Protein AF-A0A351GKA2-F1 (afdb_monomer)

Mean predicted aligned error: 6.01 Å

pLDDT: mean 91.66, std 12.77, range [40.34, 98.56]

Foldseek 3Di:
DDPDPPPPPPPADVLCVVQVAPHEPGKDADQPDQFAGIWHFHDDDPDTDIDGADGHPDAAQDDDPPDDPVSVVRLVVLCVVCVVQLVVDRNGRSVVCNVPGD

Secondary structure (DSSP, 8-state):
----------PPPHHHHHHT-SSTT--EE-TT-SSEEEEEEEEETTEEEEEEEEESS-------TT--HHHHHHHHHHHHHHHHHHHTGGG-HHHHHHHHH-

Sequence (102 aa):
MAAKKRRSVRKKDPRLKRAGVSGFNKPKRTPKHPKKSHVVVAKAGGKVKTIRFGQQGVSGSPKKAGESKAAAARRRSFKARHARNIAKGKLSAAYWADKVKW

Nearest PDB structures (foldseek):
  2iuh-assembly1_A  TM=5.936E-01  e=3.849E+00  Homo sapiens
  2iug-assembly1_A  TM=5.130E-01  e=9.225E+00  Homo sapiens
  6vzz-assembly1_A-2  TM=3.514E-01  e=6.162E+00  Balamuthia mandrillaris

Radius of gyration: 17.74 Å; Cα contacts (8 Å, |Δi|>4): 141; chains: 1; bounding box: 63×28×38 Å

Structure (mmCIF, N/CA/C/O backbone):
data_AF-A0A351GKA2-F1
#
_entry.id   AF-A0A351GKA2-F1
#
loop_
_atom_site.group_PDB
_atom_site.id
_atom_site.type_symbol
_atom_site.label_atom_id
_atom_site.label_alt_id
_atom_site.label_comp_id
_atom_site.label_asym_id
_atom_site.label_entity_id
_atom_site.label_seq_id
_atom_site.pdbx_PDB_ins_code
_atom_site.Cartn_x
_atom_site.Cartn_y
_atom_site.Cartn_z
_atom_site.occupancy
_atom_site.B_iso_or_equiv
_atom_site.auth_seq_id
_atom_site.auth_comp_id
_atom_site.auth_asym_id
_atom_site.auth_atom_id
_atom_site.pdbx_PDB_model_num
ATOM 1 N N . MET A 1 1 ? -50.722 8.461 10.188 1.00 40.34 1 MET A N 1
ATOM 2 C CA . MET A 1 1 ? -49.465 8.833 10.879 1.00 40.34 1 MET A CA 1
ATOM 3 C C . MET A 1 1 ? -48.290 8.114 10.223 1.00 40.34 1 MET A C 1
ATOM 5 O O . MET A 1 1 ? -48.225 6.897 10.299 1.00 40.34 1 MET A O 1
ATOM 9 N N . ALA A 1 2 ? -47.398 8.823 9.523 1.00 48.53 2 ALA A N 1
ATOM 10 C CA . ALA A 1 2 ? -46.259 8.206 8.835 1.00 48.53 2 ALA A CA 1
ATOM 11 C C . ALA A 1 2 ? -45.004 8.247 9.724 1.00 48.53 2 ALA A C 1
ATOM 13 O O . ALA A 1 2 ? -44.426 9.310 9.961 1.00 48.53 2 ALA A O 1
ATOM 14 N N . ALA A 1 3 ? -44.582 7.087 10.234 1.00 55.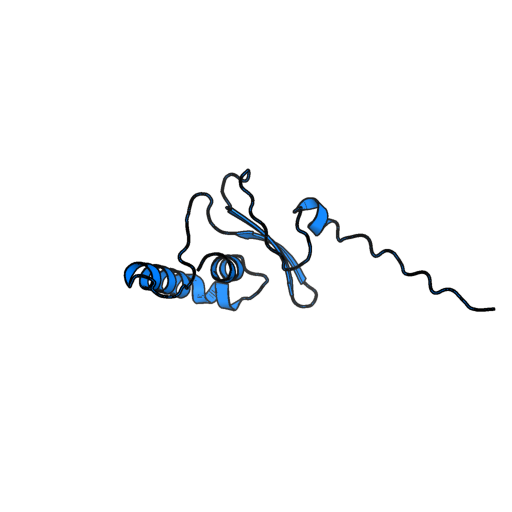09 3 ALA A N 1
ATOM 15 C CA . ALA A 1 3 ? -43.392 6.952 11.067 1.00 55.09 3 ALA A CA 1
ATOM 16 C C . ALA A 1 3 ? -42.118 7.240 10.249 1.00 55.09 3 ALA A C 1
ATOM 18 O O . ALA A 1 3 ? -41.629 6.417 9.471 1.00 55.09 3 ALA A O 1
ATOM 19 N N . LYS A 1 4 ? -41.562 8.440 10.431 1.00 54.22 4 LYS A N 1
ATOM 20 C CA . LYS A 1 4 ? -40.316 8.899 9.809 1.00 54.22 4 LYS A CA 1
ATOM 21 C C . LYS A 1 4 ? -39.144 8.092 10.386 1.00 54.22 4 LYS A C 1
ATOM 23 O O . LYS A 1 4 ? -38.643 8.384 11.470 1.00 54.22 4 LYS A O 1
ATOM 28 N N . LYS A 1 5 ? -38.718 7.047 9.665 1.00 56.22 5 LYS A N 1
ATOM 29 C CA . LYS A 1 5 ? -37.546 6.206 9.975 1.00 56.22 5 LYS A CA 1
ATOM 30 C C . LYS A 1 5 ? -36.327 7.114 10.205 1.00 56.22 5 LYS A C 1
ATOM 32 O O . LYS A 1 5 ? -35.754 7.651 9.256 1.00 56.22 5 LYS A O 1
ATOM 37 N N . ARG A 1 6 ? -35.938 7.324 11.467 1.00 57.72 6 ARG A N 1
ATOM 38 C CA . ARG A 1 6 ? -34.731 8.077 11.835 1.00 57.72 6 ARG A CA 1
ATOM 39 C C . ARG A 1 6 ? -33.527 7.355 11.222 1.00 57.72 6 ARG A C 1
ATOM 41 O O . ARG A 1 6 ? -33.110 6.316 11.726 1.00 57.72 6 ARG A O 1
ATOM 48 N N . ARG A 1 7 ? -32.969 7.875 10.119 1.00 55.66 7 ARG A N 1
ATOM 49 C CA . ARG A 1 7 ? -31.646 7.453 9.631 1.00 55.66 7 ARG A CA 1
ATOM 50 C C . ARG A 1 7 ? -30.664 7.738 10.761 1.00 55.66 7 ARG A C 1
ATOM 52 O O . ARG A 1 7 ? -30.317 8.894 10.987 1.00 55.66 7 ARG A O 1
ATOM 59 N N . SER A 1 8 ? -30.242 6.706 11.489 1.00 57.16 8 SER A N 1
ATOM 60 C CA . SER A 1 8 ? -29.145 6.858 12.434 1.00 57.16 8 SER A CA 1
ATOM 61 C C . SER A 1 8 ? -27.947 7.368 11.635 1.00 57.16 8 SER A C 1
ATOM 63 O O . SER A 1 8 ? -27.498 6.744 10.670 1.00 57.16 8 SER A O 1
ATOM 65 N N . VAL A 1 9 ? -27.471 8.568 11.966 1.00 59.56 9 VAL A N 1
ATOM 66 C CA . VAL A 1 9 ? -26.221 9.084 11.414 1.00 59.56 9 VAL A CA 1
ATOM 67 C C . VAL A 1 9 ? -25.150 8.149 11.947 1.00 59.56 9 VAL A C 1
ATOM 69 O O . VAL A 1 9 ? -24.704 8.281 13.085 1.00 59.56 9 VAL A O 1
ATOM 72 N N . ARG A 1 10 ? -24.806 7.118 11.169 1.00 64.25 10 ARG A N 1
ATOM 73 C CA . ARG A 1 10 ? -23.819 6.121 11.570 1.00 64.25 10 ARG A CA 1
ATOM 74 C C . ARG A 1 10 ? -22.505 6.872 11.747 1.00 64.25 10 ARG A C 1
ATOM 76 O O . ARG A 1 10 ? -21.865 7.228 10.755 1.00 64.25 10 ARG A O 1
ATOM 83 N N . LYS A 1 11 ? -22.149 7.185 13.001 1.00 70.31 11 LYS A N 1
ATOM 84 C CA . LYS A 1 11 ? -20.914 7.901 13.340 1.00 70.31 11 LYS A CA 1
ATOM 85 C C . LYS A 1 11 ? -19.772 7.222 12.586 1.00 70.31 11 LYS A C 1
ATOM 87 O O . LYS A 1 11 ? -19.656 5.994 12.600 1.00 70.31 11 LYS A O 1
ATOM 92 N N . LYS A 1 12 ? -18.976 8.016 11.858 1.00 79.44 12 LYS A N 1
ATOM 93 C CA . LYS A 1 12 ? -17.812 7.495 11.130 1.00 79.44 12 LYS A CA 1
ATOM 94 C C . LYS A 1 12 ? -16.944 6.727 12.123 1.00 79.44 12 LYS A C 1
ATOM 96 O O . LYS A 1 12 ? -16.682 7.229 13.213 1.00 79.44 12 LYS A O 1
ATOM 101 N N . ASP A 1 13 ? -16.521 5.525 11.734 1.00 88.31 13 ASP A N 1
ATOM 102 C CA . ASP A 1 13 ? -15.698 4.663 12.583 1.00 88.31 13 ASP A CA 1
ATOM 103 C C . ASP A 1 13 ? -14.493 5.465 13.118 1.00 88.31 13 ASP A C 1
ATOM 105 O O . ASP A 1 13 ? -13.803 6.129 12.329 1.00 88.31 13 ASP A O 1
ATOM 109 N N . PRO A 1 14 ? -14.232 5.446 14.438 1.00 93.25 14 PRO A N 1
ATOM 110 C CA . PRO A 1 14 ? -13.191 6.269 15.050 1.00 93.25 14 PRO A CA 1
ATOM 111 C C . PRO A 1 14 ? -11.799 6.002 14.457 1.00 93.25 14 PRO A C 1
ATOM 113 O O . PRO A 1 14 ? -10.961 6.906 14.411 1.00 93.25 14 PRO A O 1
ATOM 116 N N . ARG A 1 15 ? -11.551 4.794 13.929 1.00 94.25 15 ARG A N 1
ATOM 117 C CA . ARG A 1 15 ? -10.296 4.431 13.255 1.00 94.25 15 ARG A CA 1
ATOM 118 C C . ARG A 1 15 ? -10.105 5.223 11.962 1.00 94.25 15 ARG A C 1
ATOM 120 O O . ARG A 1 15 ? -8.975 5.596 11.655 1.00 94.25 15 ARG A O 1
ATOM 127 N N . LEU A 1 16 ? -11.187 5.527 11.235 1.00 95.19 16 LEU A N 1
ATOM 128 C CA . LEU A 1 16 ? -11.145 6.353 10.021 1.00 95.19 16 LEU A CA 1
ATOM 129 C C . LEU A 1 16 ? -10.747 7.791 10.350 1.00 95.19 16 LEU A C 1
ATOM 131 O O . LEU A 1 16 ? -9.859 8.335 9.694 1.00 95.19 16 LEU A O 1
ATOM 135 N N . LYS A 1 17 ? -11.345 8.372 11.403 1.00 93.31 17 LYS A N 1
ATOM 136 C CA . LYS A 1 17 ? -11.013 9.726 11.875 1.00 93.31 17 LYS A CA 1
ATOM 137 C C . LYS A 1 17 ? -9.553 9.804 12.330 1.00 93.31 17 LYS A C 1
ATOM 139 O O . LYS A 1 17 ? -8.830 10.681 11.875 1.00 93.31 17 LYS A O 1
ATOM 144 N N . ARG A 1 18 ? -9.090 8.842 13.140 1.00 94.06 18 ARG A N 1
ATOM 145 C CA . ARG A 1 18 ? -7.706 8.796 13.651 1.00 94.06 18 ARG A CA 1
ATOM 146 C C . ARG A 1 18 ? -6.661 8.620 12.546 1.00 94.06 18 ARG A C 1
ATOM 148 O O . ARG A 1 18 ? -5.616 9.257 12.577 1.00 94.06 18 ARG A O 1
ATOM 155 N N . ALA A 1 19 ? -6.929 7.761 11.561 1.00 94.88 19 ALA A N 1
ATOM 156 C CA . ALA A 1 19 ? -6.047 7.600 10.404 1.00 94.88 19 ALA A CA 1
ATOM 157 C C . ALA A 1 19 ? -6.179 8.756 9.390 1.00 94.88 19 ALA A C 1
ATOM 159 O O . ALA A 1 19 ? -5.331 8.910 8.508 1.00 94.88 19 ALA A O 1
ATOM 160 N N . GLY A 1 20 ? -7.242 9.558 9.498 1.00 94.62 20 GLY A N 1
ATOM 161 C CA . GLY A 1 20 ? -7.574 10.655 8.597 1.00 94.62 20 GLY A CA 1
ATOM 162 C C . GLY A 1 20 ? -7.882 10.197 7.171 1.00 94.62 20 GLY A C 1
ATOM 163 O O . GLY A 1 20 ? -7.544 10.918 6.235 1.00 94.62 20 GLY A O 1
ATOM 164 N N . VAL A 1 21 ? -8.429 8.991 6.992 1.00 96.81 21 VAL A N 1
ATOM 165 C CA . VAL A 1 21 ? -8.820 8.442 5.680 1.00 96.81 21 VAL A CA 1
ATOM 166 C C . VAL A 1 21 ? -10.299 8.709 5.397 1.00 96.81 21 VAL A C 1
ATOM 168 O O . VAL A 1 21 ? -11.113 8.777 6.316 1.00 96.81 21 VAL A O 1
ATOM 171 N N . SER A 1 22 ? -10.668 8.817 4.119 1.00 94.50 22 SER A N 1
ATOM 172 C CA . SER A 1 22 ? -12.049 9.112 3.705 1.00 94.50 22 SER A CA 1
ATOM 173 C C . SER A 1 22 ? -13.012 7.932 3.883 1.00 94.50 22 SER A C 1
ATOM 175 O O . SER A 1 22 ? -14.226 8.125 3.938 1.00 94.50 22 SER A O 1
ATOM 177 N N . GLY A 1 23 ? -12.495 6.706 3.993 1.00 95.81 23 GLY A N 1
ATOM 178 C CA . GLY A 1 23 ? -13.295 5.505 4.202 1.00 95.81 23 GLY A CA 1
ATOM 179 C C . GLY A 1 23 ? -12.451 4.238 4.307 1.00 95.81 23 GLY A C 1
ATOM 180 O O . GLY A 1 23 ? -11.225 4.269 4.177 1.00 95.81 23 GLY A O 1
ATOM 181 N N . PHE A 1 24 ? -13.118 3.108 4.540 1.00 97.12 24 PHE A N 1
ATOM 182 C CA . PHE A 1 24 ? -12.454 1.807 4.519 1.00 97.12 24 PHE A CA 1
ATOM 183 C C . PHE A 1 24 ? -11.887 1.514 3.134 1.00 97.12 24 PHE A C 1
ATOM 185 O O . PHE A 1 24 ? -12.527 1.817 2.130 1.00 97.12 24 PHE A O 1
ATOM 192 N N . ASN A 1 25 ? -10.715 0.880 3.083 1.00 97.62 25 ASN A N 1
ATOM 193 C CA . ASN A 1 25 ? -10.052 0.483 1.839 1.00 97.62 25 ASN A CA 1
ATOM 194 C C . ASN A 1 25 ? -9.733 1.663 0.892 1.00 97.62 25 ASN A C 1
ATOM 196 O O . ASN A 1 25 ? -9.483 1.439 -0.291 1.00 97.62 25 ASN A O 1
ATOM 200 N N . LYS A 1 26 ? -9.716 2.902 1.411 1.00 97.44 26 LYS A N 1
ATOM 201 C CA . LYS A 1 26 ? -9.332 4.126 0.693 1.00 97.44 26 LYS A CA 1
ATOM 202 C C . LYS A 1 26 ? -7.987 4.634 1.235 1.00 97.44 26 LYS A C 1
ATOM 204 O O . LYS A 1 26 ? -7.979 5.358 2.234 1.00 97.44 26 LYS A O 1
ATOM 209 N N . PRO A 1 27 ? -6.848 4.189 0.671 1.00 97.62 27 PRO A N 1
ATOM 210 C CA . PRO A 1 27 ? -5.534 4.611 1.139 1.00 97.62 27 PRO A CA 1
ATOM 211 C C . PRO A 1 27 ? -5.299 6.100 0.874 1.00 97.62 27 PRO A C 1
ATOM 213 O O . PRO A 1 27 ? -5.840 6.662 -0.074 1.00 97.62 27 PRO A O 1
ATOM 216 N N . LYS A 1 28 ? -4.437 6.723 1.679 1.00 97.31 28 LYS A N 1
ATOM 217 C CA . LYS A 1 28 ? -3.924 8.075 1.426 1.00 97.31 28 LYS A CA 1
ATOM 218 C C . LYS A 1 28 ? -2.423 8.166 1.675 1.00 97.31 28 LYS A C 1
ATOM 220 O O . LYS A 1 28 ? -1.866 7.340 2.404 1.00 97.31 28 LYS A O 1
ATOM 225 N N . ARG A 1 29 ? -1.787 9.204 1.127 1.00 97.06 29 ARG A N 1
ATOM 226 C CA . ARG A 1 29 ? -0.384 9.544 1.411 1.00 97.06 29 ARG A CA 1
ATOM 227 C C . ARG A 1 29 ? -0.223 10.113 2.822 1.00 97.06 29 ARG A C 1
ATOM 229 O O . ARG A 1 29 ? -1.116 10.772 3.353 1.00 97.06 29 ARG A O 1
ATOM 236 N N . THR A 1 30 ? 0.939 9.872 3.418 1.00 96.62 30 THR A N 1
ATOM 237 C CA . THR A 1 30 ? 1.333 10.386 4.737 1.00 96.62 30 THR A CA 1
ATOM 238 C C . THR A 1 30 ? 2.718 11.035 4.661 1.00 96.62 30 THR A C 1
ATOM 240 O O . THR A 1 30 ? 3.692 10.423 5.097 1.00 96.62 30 THR A O 1
ATOM 243 N N . PRO A 1 31 ? 2.838 12.255 4.102 1.00 94.12 31 PRO A N 1
ATOM 244 C CA . PRO A 1 31 ? 4.137 12.902 3.888 1.00 94.12 31 PRO A CA 1
ATOM 245 C C . PRO A 1 31 ? 4.895 13.158 5.198 1.00 94.12 31 PRO A C 1
ATOM 247 O O . PRO A 1 31 ? 6.095 12.944 5.254 1.00 94.12 31 PRO A O 1
ATOM 250 N N . LYS A 1 32 ? 4.184 13.502 6.281 1.00 95.06 32 LYS A N 1
ATOM 251 C CA . LYS A 1 32 ? 4.775 13.766 7.606 1.00 95.06 32 LYS A CA 1
ATOM 252 C C . LYS A 1 32 ? 5.113 12.506 8.422 1.00 95.06 32 LYS A C 1
ATOM 254 O O . LYS A 1 32 ? 5.551 12.618 9.559 1.00 95.06 32 LYS A O 1
ATOM 259 N N . HIS A 1 33 ? 4.850 11.298 7.913 1.00 95.81 33 HIS A N 1
ATOM 260 C CA . HIS A 1 33 ? 5.158 10.077 8.664 1.00 95.81 33 HIS A CA 1
ATOM 261 C C . HIS A 1 33 ? 6.611 9.646 8.400 1.00 95.81 33 HIS A C 1
ATOM 263 O O . HIS A 1 33 ? 6.981 9.501 7.234 1.00 95.81 33 HIS A O 1
ATOM 269 N N . PRO A 1 34 ? 7.413 9.343 9.436 1.00 95.75 34 PRO A N 1
ATOM 270 C CA . PRO A 1 34 ? 8.864 9.199 9.290 1.00 95.75 34 PRO A CA 1
ATOM 271 C C . PRO A 1 34 ? 9.271 8.025 8.390 1.00 95.75 34 PRO A C 1
ATOM 273 O O . PRO A 1 34 ? 10.171 8.141 7.571 1.00 95.75 34 PRO A O 1
ATOM 276 N N . LYS A 1 35 ? 8.583 6.878 8.502 1.00 97.19 35 LYS A N 1
ATOM 277 C CA . LYS A 1 35 ? 9.022 5.620 7.856 1.00 97.19 35 LYS A CA 1
ATOM 278 C C . LYS A 1 35 ? 8.105 5.094 6.755 1.00 97.19 35 LYS A C 1
ATOM 280 O O . LYS A 1 35 ? 8.472 4.161 6.044 1.00 97.19 35 LYS A O 1
ATOM 285 N N . LYS A 1 36 ? 6.881 5.616 6.645 1.00 97.94 36 LYS A N 1
ATOM 286 C CA . LYS A 1 36 ? 5.819 5.015 5.820 1.00 97.94 36 LYS A CA 1
ATOM 287 C C . LYS A 1 36 ? 5.159 6.068 4.953 1.00 97.94 36 LYS A C 1
ATOM 289 O O . LYS A 1 36 ? 4.785 7.115 5.467 1.00 97.94 36 LYS A O 1
ATOM 294 N N . SER A 1 37 ? 4.994 5.775 3.667 1.00 97.62 37 SER A N 1
ATOM 295 C CA . SER A 1 37 ? 4.468 6.752 2.708 1.00 97.62 37 SER A CA 1
ATOM 296 C C . SER A 1 37 ? 2.941 6.792 2.644 1.00 97.62 37 SER A C 1
ATOM 298 O O . SER A 1 37 ? 2.399 7.785 2.160 1.00 97.62 37 SER A O 1
ATOM 300 N N . HIS A 1 38 ? 2.246 5.747 3.109 1.00 98.12 38 HIS A N 1
ATOM 301 C CA . HIS A 1 38 ? 0.788 5.648 3.026 1.00 98.12 38 HIS A CA 1
ATOM 302 C C . HIS A 1 38 ? 0.150 5.033 4.276 1.00 98.12 38 HIS A C 1
ATOM 304 O O . HIS A 1 38 ? 0.781 4.289 5.032 1.00 98.12 38 HIS A O 1
ATOM 310 N N . VAL A 1 39 ? -1.147 5.298 4.447 1.00 98.38 39 VAL A N 1
ATOM 311 C CA . VAL A 1 39 ? -2.011 4.657 5.443 1.00 98.38 39 VAL A CA 1
ATOM 312 C C . VAL A 1 39 ? -3.352 4.270 4.826 1.00 98.38 39 VAL A C 1
ATOM 314 O O . VAL A 1 39 ? -3.875 4.973 3.964 1.00 98.38 39 VAL A O 1
ATOM 317 N N . VAL A 1 40 ? -3.924 3.162 5.288 1.00 98.56 40 VAL A N 1
ATOM 318 C CA . VAL A 1 40 ? -5.282 2.721 4.963 1.00 98.56 40 VAL A CA 1
ATOM 319 C C . VAL A 1 40 ? -5.927 2.098 6.190 1.00 98.56 40 VAL A C 1
ATOM 321 O O . VAL A 1 40 ? -5.272 1.404 6.964 1.00 98.56 40 VAL A O 1
ATOM 324 N N . VAL A 1 41 ? -7.225 2.314 6.365 1.00 98.25 41 VAL A N 1
ATOM 325 C CA . VAL A 1 41 ? -8.023 1.487 7.273 1.00 98.25 41 VAL A CA 1
ATOM 326 C C . VAL A 1 41 ? -8.652 0.397 6.422 1.00 98.25 41 VAL A C 1
ATOM 328 O O . VAL A 1 41 ? -9.621 0.628 5.700 1.00 98.25 41 VAL A O 1
ATOM 331 N N . ALA A 1 42 ? -8.038 -0.777 6.429 1.00 97.94 42 ALA A N 1
ATOM 332 C CA . ALA A 1 42 ? -8.476 -1.911 5.644 1.00 97.94 42 ALA A CA 1
ATOM 333 C C . ALA A 1 42 ? -9.640 -2.632 6.323 1.00 97.94 42 ALA A C 1
ATOM 335 O O . ALA A 1 42 ? -9.624 -2.845 7.536 1.00 97.94 42 ALA A O 1
ATOM 336 N N . LYS A 1 43 ? -10.625 -3.044 5.524 1.00 97.06 43 LYS A N 1
ATOM 337 C CA . LYS A 1 43 ? -11.747 -3.882 5.953 1.00 97.06 43 LYS A CA 1
ATOM 338 C C . LYS A 1 43 ? -11.916 -5.050 4.988 1.00 97.06 43 LYS A C 1
ATOM 340 O O . LYS A 1 43 ? -12.036 -4.835 3.779 1.00 97.06 43 LYS A O 1
ATOM 345 N N . ALA A 1 44 ? -11.941 -6.263 5.527 1.00 96.19 44 ALA A N 1
ATOM 346 C CA . ALA A 1 44 ? -12.238 -7.486 4.789 1.00 96.19 44 ALA A CA 1
ATOM 347 C C . ALA A 1 44 ? -12.975 -8.464 5.709 1.00 96.19 44 ALA A C 1
ATOM 349 O O . ALA A 1 44 ? -12.529 -8.709 6.834 1.00 96.19 44 ALA A O 1
ATOM 350 N N . GLY A 1 45 ? -14.121 -8.973 5.247 1.00 92.88 45 GLY A N 1
ATOM 351 C CA . GLY A 1 45 ? -15.067 -9.688 6.106 1.00 92.88 45 GLY A CA 1
ATOM 352 C C . GLY A 1 45 ? -15.455 -8.846 7.330 1.00 92.88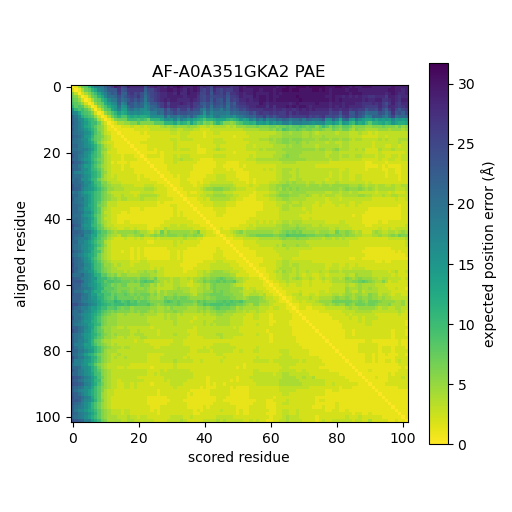 45 GLY A C 1
ATOM 353 O O . GLY A 1 45 ? -15.693 -7.638 7.216 1.00 92.88 45 GLY A O 1
ATOM 354 N N . GLY A 1 46 ? -15.444 -9.470 8.510 1.00 93.62 46 GLY A N 1
ATOM 355 C CA . GLY A 1 46 ? -15.678 -8.811 9.803 1.00 93.62 46 GLY A CA 1
ATOM 356 C C . GLY A 1 46 ? -14.458 -8.107 10.414 1.00 93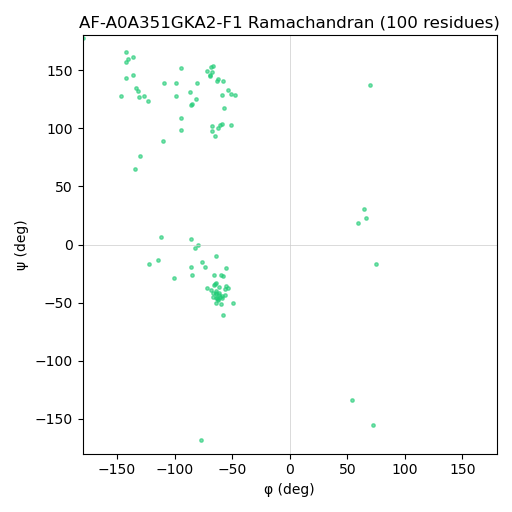.62 46 GLY A C 1
ATOM 357 O O . GLY A 1 46 ? -14.576 -7.473 11.459 1.00 93.62 46 GLY A O 1
ATOM 358 N N . LYS A 1 47 ? -13.273 -8.186 9.792 1.00 96.12 47 LYS A N 1
ATOM 359 C CA . LYS A 1 47 ? -12.023 -7.667 10.372 1.00 96.12 47 LYS A CA 1
ATOM 360 C C . LYS A 1 47 ? -11.679 -6.285 9.817 1.00 96.12 47 LYS A C 1
ATOM 362 O O . LYS A 1 47 ? -11.769 -6.030 8.614 1.00 96.12 47 LYS A O 1
ATOM 367 N N . VAL A 1 48 ? -11.218 -5.405 10.706 1.00 96.69 48 VAL A N 1
ATOM 368 C CA . VAL A 1 48 ? -10.760 -4.047 10.385 1.00 96.69 48 VAL A CA 1
ATOM 369 C C . VAL A 1 48 ? -9.355 -3.843 10.949 1.00 96.69 48 VAL A C 1
ATOM 371 O O . VAL A 1 48 ? -9.142 -4.057 12.141 1.00 96.69 48 VAL A O 1
ATOM 374 N N . LYS A 1 49 ? -8.410 -3.396 10.114 1.00 97.00 49 LYS A N 1
ATOM 375 C CA . LYS A 1 49 ? -7.025 -3.090 10.510 1.00 97.00 49 LYS A CA 1
ATOM 376 C C . LYS A 1 49 ? -6.579 -1.745 9.949 1.00 97.00 49 LYS A C 1
ATOM 378 O O . LYS A 1 49 ? -6.749 -1.482 8.763 1.00 97.00 49 LYS A O 1
ATOM 383 N N . THR A 1 50 ? -5.946 -0.919 10.775 1.00 98.00 50 THR A N 1
ATOM 384 C CA . THR A 1 50 ? -5.220 0.263 10.292 1.00 98.00 50 THR A CA 1
ATOM 385 C C . THR A 1 50 ? -3.818 -0.162 9.881 1.00 98.00 50 THR A C 1
ATOM 387 O O . THR A 1 50 ? -3.069 -0.697 10.691 1.00 98.00 50 THR A O 1
ATOM 390 N N . ILE A 1 51 ? -3.464 0.060 8.621 1.00 98.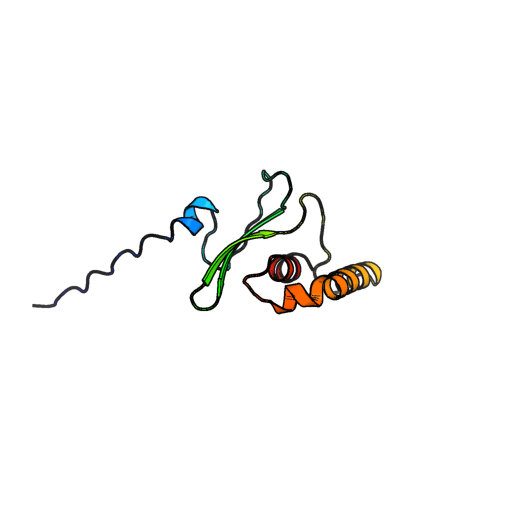12 51 ILE A N 1
ATOM 391 C CA . ILE A 1 51 ? -2.218 -0.407 8.021 1.00 98.12 51 ILE A CA 1
ATOM 392 C C . ILE A 1 51 ? -1.463 0.800 7.475 1.00 98.12 51 ILE A C 1
ATOM 394 O O . ILE A 1 51 ? -1.982 1.536 6.636 1.00 98.12 51 ILE A O 1
ATOM 398 N N . ARG A 1 52 ? -0.218 0.987 7.922 1.00 98.25 52 ARG A N 1
ATOM 399 C CA . ARG A 1 52 ? 0.741 1.905 7.293 1.00 98.25 52 ARG A CA 1
ATOM 400 C C . ARG A 1 52 ? 1.676 1.104 6.398 1.00 98.25 52 ARG A C 1
ATOM 402 O O . ARG A 1 52 ? 2.257 0.117 6.846 1.00 98.25 52 ARG A O 1
ATOM 409 N N . PHE A 1 53 ? 1.821 1.505 5.143 1.00 98.19 53 PHE A N 1
ATOM 410 C CA . PHE A 1 53 ? 2.528 0.717 4.133 1.00 98.19 53 PHE A CA 1
ATOM 411 C C . PHE A 1 53 ? 3.342 1.598 3.183 1.00 98.19 53 PHE A C 1
ATOM 413 O O . PHE A 1 53 ? 3.173 2.819 3.137 1.00 98.19 53 PHE A O 1
ATOM 420 N N . GLY A 1 54 ? 4.244 0.947 2.441 1.00 96.81 54 GLY A N 1
ATOM 421 C CA . GLY A 1 54 ? 5.248 1.594 1.598 1.00 96.81 54 GLY A CA 1
ATOM 422 C C . GLY A 1 54 ? 6.318 2.301 2.428 1.00 96.81 54 GLY A C 1
ATOM 423 O O . GLY A 1 54 ? 6.007 2.963 3.410 1.00 96.81 54 GLY A O 1
ATOM 424 N N . GLN A 1 55 ? 7.584 2.180 2.046 1.00 96.00 55 GLN A N 1
ATOM 425 C CA . GLN A 1 55 ? 8.658 2.952 2.672 1.00 96.00 55 GLN A CA 1
ATOM 426 C C . GLN A 1 55 ? 8.525 4.435 2.290 1.00 96.00 55 GLN A C 1
ATOM 428 O O . GLN A 1 55 ? 8.018 4.754 1.206 1.00 96.00 55 GLN A O 1
ATOM 433 N N . GLN A 1 56 ? 8.886 5.337 3.204 1.00 96.44 56 GLN A N 1
ATOM 434 C CA . GLN A 1 56 ? 8.981 6.767 2.897 1.00 96.44 56 GLN A CA 1
ATOM 435 C C . GLN A 1 56 ? 10.165 7.016 1.950 1.00 96.44 56 GLN A C 1
ATOM 437 O O . GLN A 1 56 ? 11.152 6.292 2.015 1.00 96.44 56 GLN A O 1
ATOM 442 N N . GLY A 1 57 ? 10.040 7.971 1.026 1.00 94.06 57 GLY A N 1
ATOM 443 C CA . GLY A 1 57 ? 11.092 8.299 0.049 1.00 94.06 57 GLY A CA 1
ATOM 444 C C . GLY A 1 57 ? 11.269 7.298 -1.104 1.00 94.06 57 GLY A C 1
ATOM 445 O O . GLY A 1 57 ? 11.818 7.648 -2.140 1.00 94.06 57 GLY A O 1
ATOM 446 N N . VAL A 1 58 ? 10.751 6.070 -0.992 1.00 93.38 58 VAL A N 1
ATOM 447 C CA . VAL A 1 58 ? 10.870 5.063 -2.059 1.00 93.38 58 VAL A CA 1
ATOM 448 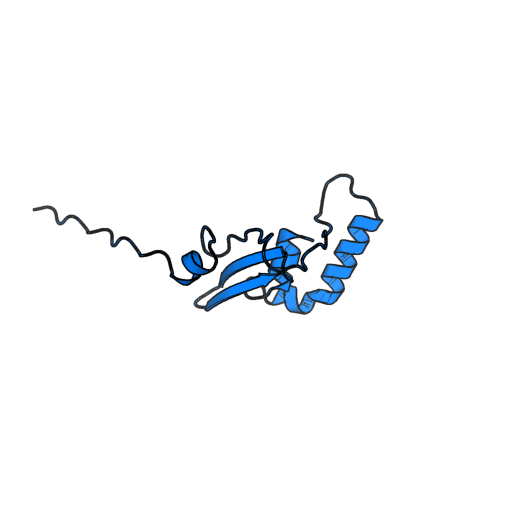C C . VAL A 1 58 ? 9.750 5.213 -3.084 1.00 93.38 58 VAL A C 1
ATOM 450 O O . VAL A 1 58 ? 8.567 5.020 -2.770 1.00 93.38 58 VAL A O 1
ATOM 453 N N . SER A 1 59 ? 10.126 5.465 -4.335 1.00 90.31 59 SER A N 1
ATOM 454 C CA . SER A 1 59 ? 9.236 5.388 -5.495 1.00 90.31 59 SER A CA 1
ATOM 455 C C . SER A 1 59 ? 9.101 3.941 -5.965 1.00 90.31 59 SER A C 1
ATOM 457 O O . SER A 1 59 ? 10.093 3.243 -6.186 1.00 90.31 59 SER A O 1
ATOM 459 N N . GLY A 1 60 ? 7.852 3.479 -6.059 1.00 92.06 60 GLY A N 1
ATOM 460 C CA . GLY A 1 60 ? 7.548 2.177 -6.644 1.00 92.06 60 GLY A CA 1
ATOM 461 C C . GLY A 1 60 ? 7.608 2.225 -8.169 1.00 92.06 60 GLY A C 1
ATOM 462 O O . GLY A 1 60 ? 8.083 3.200 -8.747 1.00 92.06 60 GLY A O 1
ATOM 463 N N . SER A 1 61 ? 7.121 1.173 -8.815 1.00 94.94 61 SER A N 1
ATOM 464 C CA . SER A 1 61 ? 7.131 1.053 -10.274 1.00 94.94 61 SER A CA 1
ATOM 465 C C . SER A 1 61 ? 5.771 0.574 -10.791 1.00 94.94 61 SER A C 1
ATOM 467 O O . SER A 1 61 ? 5.679 -0.552 -11.300 1.00 94.94 61 SER A O 1
ATOM 469 N N . PRO A 1 62 ? 4.713 1.394 -10.620 1.00 93.81 62 PRO A N 1
ATOM 470 C CA . PRO A 1 62 ? 3.373 1.042 -11.062 1.00 93.81 62 PRO A CA 1
ATOM 471 C C . PRO A 1 62 ? 3.370 0.758 -12.564 1.00 93.81 62 PRO A C 1
ATOM 473 O O . PRO A 1 62 ? 4.054 1.438 -13.333 1.00 93.81 62 PRO A O 1
ATOM 476 N N . LYS A 1 63 ? 2.608 -0.257 -12.978 1.00 93.62 63 LYS A N 1
ATOM 477 C CA . LYS A 1 63 ? 2.459 -0.598 -14.398 1.00 93.62 63 LYS A CA 1
ATOM 478 C C . LYS A 1 63 ? 1.888 0.590 -15.177 1.00 93.62 63 LYS A C 1
ATOM 480 O O . LYS A 1 63 ? 0.847 1.128 -14.807 1.00 93.62 63 LYS A O 1
ATOM 485 N N . LYS A 1 64 ? 2.556 0.961 -16.269 1.00 93.06 64 LYS A N 1
ATOM 486 C CA . LYS A 1 64 ? 2.127 2.014 -17.199 1.00 93.06 64 LYS A CA 1
ATOM 487 C C . LYS A 1 64 ? 2.460 1.633 -18.643 1.00 93.06 64 LYS A C 1
ATOM 489 O O . LYS A 1 64 ? 3.348 0.811 -18.869 1.00 93.06 64 LYS A O 1
ATOM 494 N N . ALA A 1 65 ? 1.744 2.217 -19.603 1.00 93.06 65 ALA A N 1
ATOM 495 C CA . ALA A 1 65 ? 2.042 2.046 -21.024 1.00 93.06 65 ALA A CA 1
ATOM 496 C C . ALA A 1 65 ? 3.433 2.619 -21.353 1.00 93.06 65 ALA A C 1
ATOM 498 O O . ALA A 1 65 ? 3.831 3.637 -20.783 1.00 93.06 65 ALA A O 1
ATOM 499 N N . GLY A 1 66 ? 4.182 1.937 -22.224 1.00 92.94 66 GLY A N 1
ATOM 500 C CA . GLY A 1 66 ? 5.528 2.3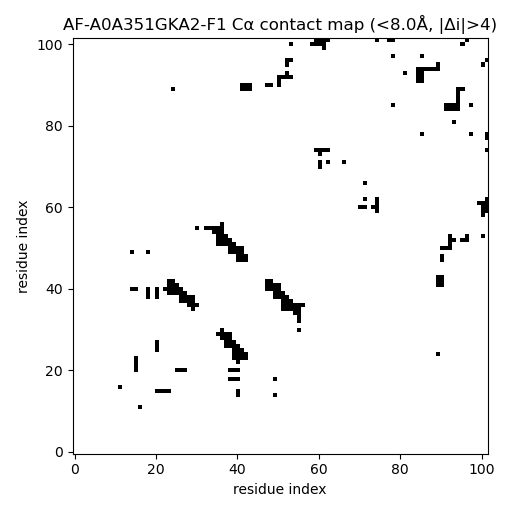60 -22.629 1.00 92.94 66 GLY A CA 1
ATOM 501 C C . GLY A 1 66 ? 6.582 2.317 -21.516 1.00 92.94 66 GLY A C 1
ATOM 502 O O . GLY A 1 66 ? 7.569 3.046 -21.569 1.00 92.94 66 GLY A O 1
ATOM 503 N N . GLU A 1 67 ? 6.386 1.520 -20.461 1.00 95.00 67 GLU A N 1
ATOM 504 C CA . GLU A 1 67 ? 7.391 1.409 -19.402 1.00 95.00 67 GLU A CA 1
ATOM 505 C C . GLU A 1 67 ? 8.680 0.719 -19.872 1.00 95.00 67 GLU A C 1
ATOM 507 O O . GLU A 1 67 ? 8.664 -0.192 -20.700 1.00 95.00 67 GLU A O 1
ATOM 512 N N . SER A 1 68 ? 9.811 1.111 -19.283 1.00 95.19 68 SER A N 1
ATOM 513 C CA . SER A 1 68 ? 11.089 0.461 -19.558 1.00 95.19 68 SER A CA 1
ATOM 514 C C . SER A 1 68 ? 11.126 -0.969 -19.009 1.00 95.19 68 SER A C 1
ATOM 516 O O . SER A 1 68 ? 10.511 -1.291 -17.983 1.00 95.19 68 SER A O 1
ATOM 518 N N . LYS A 1 69 ? 11.937 -1.829 -19.639 1.00 95.69 69 LYS A N 1
ATOM 519 C CA . LYS A 1 69 ? 12.189 -3.199 -19.154 1.00 95.69 69 LYS A CA 1
ATOM 520 C C . LYS A 1 69 ? 12.666 -3.206 -17.693 1.00 95.69 69 LYS A C 1
ATOM 522 O O . LYS A 1 69 ? 12.231 -4.049 -16.912 1.00 95.69 69 LYS A O 1
ATOM 527 N N . ALA A 1 70 ? 13.482 -2.225 -17.299 1.00 95.06 70 ALA A N 1
ATOM 528 C CA . ALA A 1 70 ? 13.967 -2.069 -15.927 1.00 95.06 70 ALA A CA 1
ATOM 529 C C . ALA A 1 70 ? 12.837 -1.785 -14.915 1.00 95.06 70 ALA A C 1
ATOM 531 O O . ALA A 1 70 ? 12.810 -2.378 -13.834 1.00 95.06 70 ALA A O 1
ATOM 532 N N . ALA A 1 71 ? 11.871 -0.925 -15.260 1.00 95.44 71 ALA A N 1
ATOM 533 C CA . ALA A 1 71 ? 10.701 -0.645 -14.424 1.00 95.44 71 ALA A CA 1
ATOM 534 C C . ALA A 1 71 ? 9.831 -1.903 -14.235 1.00 95.44 71 ALA A C 1
ATOM 536 O O . ALA A 1 71 ? 9.472 -2.271 -13.109 1.00 95.44 71 ALA A O 1
ATOM 537 N N . ALA A 1 72 ? 9.571 -2.627 -15.327 1.00 95.62 72 ALA A N 1
ATOM 538 C CA . ALA A 1 72 ? 8.841 -3.889 -15.284 1.00 95.62 72 ALA A CA 1
ATOM 539 C C . ALA A 1 72 ? 9.570 -4.952 -14.439 1.00 95.62 72 ALA A C 1
ATOM 541 O O . ALA A 1 72 ? 8.935 -5.620 -13.618 1.00 95.62 72 ALA A O 1
ATOM 542 N N . ALA A 1 73 ? 10.893 -5.080 -14.582 1.00 96.50 73 ALA A N 1
ATOM 543 C CA . ALA A 1 73 ? 11.712 -6.005 -13.800 1.00 96.50 73 ALA A CA 1
ATOM 544 C C . ALA A 1 73 ? 11.674 -5.675 -12.300 1.00 96.50 73 ALA A C 1
ATOM 546 O O . ALA A 1 73 ? 11.384 -6.552 -11.489 1.00 96.50 73 ALA A O 1
ATOM 547 N N . ARG A 1 74 ? 11.842 -4.400 -11.917 1.00 95.94 74 ARG A N 1
ATOM 548 C CA . ARG A 1 74 ? 11.731 -3.958 -10.513 1.00 95.94 74 ARG A CA 1
ATOM 549 C C . ARG A 1 74 ? 10.384 -4.330 -9.896 1.00 95.94 74 ARG A C 1
ATOM 551 O O . ARG A 1 74 ? 10.339 -4.817 -8.764 1.00 95.94 74 ARG A O 1
ATOM 558 N N . ARG A 1 75 ? 9.289 -4.134 -10.639 1.00 96.50 75 ARG A N 1
ATOM 559 C CA . ARG A 1 75 ? 7.949 -4.542 -10.198 1.00 96.50 75 ARG A CA 1
ATOM 560 C C . ARG A 1 75 ? 7.841 -6.057 -10.036 1.00 96.50 75 ARG A C 1
ATOM 562 O O . ARG A 1 75 ? 7.335 -6.512 -9.012 1.00 96.50 75 ARG A O 1
ATOM 569 N N . ARG A 1 76 ? 8.326 -6.843 -11.004 1.00 96.38 76 ARG A N 1
ATOM 570 C CA . ARG A 1 76 ? 8.332 -8.316 -10.924 1.00 96.38 76 ARG A CA 1
ATOM 571 C C . ARG A 1 76 ? 9.110 -8.803 -9.698 1.00 96.38 76 ARG A C 1
ATOM 573 O O . ARG A 1 76 ? 8.571 -9.592 -8.928 1.00 96.38 76 ARG A O 1
ATOM 580 N N . SER A 1 77 ? 10.298 -8.257 -9.437 1.00 96.56 77 SER A N 1
ATOM 581 C CA . SER A 1 77 ? 11.110 -8.606 -8.262 1.00 96.56 77 SER A CA 1
ATOM 582 C C . SER A 1 77 ? 10.449 -8.218 -6.936 1.00 96.56 77 SER A C 1
ATOM 584 O O . SER A 1 77 ? 10.609 -8.914 -5.933 1.00 96.56 77 SER A O 1
ATOM 586 N N . PHE A 1 78 ? 9.691 -7.116 -6.886 1.00 97.00 78 PHE A N 1
ATOM 587 C CA . PHE A 1 78 ? 8.872 -6.791 -5.713 1.00 97.00 78 PHE A CA 1
ATOM 588 C C . PHE A 1 78 ? 7.771 -7.837 -5.496 1.00 97.00 78 PHE A C 1
ATOM 590 O O . PHE A 1 78 ? 7.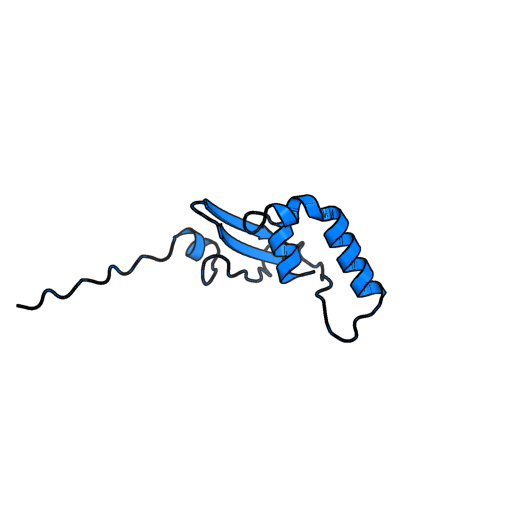657 -8.386 -4.397 1.00 97.00 78 PHE A O 1
ATOM 597 N N . LYS A 1 79 ? 6.997 -8.152 -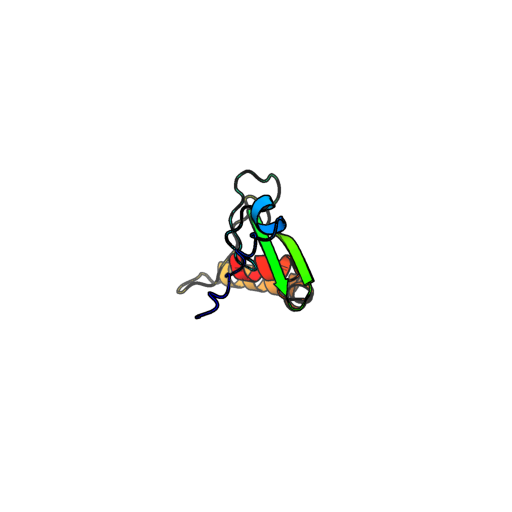6.543 1.00 96.81 79 LYS A N 1
ATOM 598 C CA . LYS A 1 79 ? 5.891 -9.117 -6.462 1.00 96.81 79 LYS A CA 1
ATOM 599 C C . LYS A 1 79 ? 6.382 -10.514 -6.085 1.00 96.81 79 LYS A C 1
ATOM 601 O O . LYS A 1 79 ? 5.781 -11.127 -5.213 1.00 96.81 79 LYS A O 1
ATOM 606 N N . ALA A 1 80 ? 7.503 -10.972 -6.645 1.00 97.88 80 ALA A N 1
ATOM 607 C CA . ALA A 1 80 ? 8.098 -12.268 -6.320 1.00 97.88 80 ALA A CA 1
ATOM 608 C C . ALA A 1 80 ? 8.464 -12.376 -4.829 1.00 97.88 80 ALA A C 1
ATOM 610 O O . ALA A 1 80 ? 8.005 -13.281 -4.135 1.00 97.88 80 ALA A O 1
ATOM 611 N N . ARG A 1 81 ? 9.201 -11.393 -4.293 1.00 97.88 81 ARG A N 1
ATOM 612 C CA . ARG A 1 81 ? 9.627 -11.389 -2.879 1.00 97.88 81 ARG A CA 1
ATOM 613 C C . ARG A 1 81 ? 8.468 -11.264 -1.890 1.00 97.88 81 ARG A C 1
ATOM 615 O O . ARG A 1 81 ? 8.580 -11.693 -0.745 1.00 97.88 81 ARG A O 1
ATOM 622 N N . HIS A 1 82 ? 7.355 -10.658 -2.303 1.00 97.81 82 HIS A N 1
ATOM 623 C CA . HIS A 1 82 ? 6.218 -10.391 -1.422 1.00 97.81 82 HIS A CA 1
ATOM 624 C C . HIS A 1 82 ? 4.962 -11.207 -1.737 1.00 97.81 82 HIS A C 1
ATOM 626 O O . HIS A 1 82 ? 3.947 -11.002 -1.066 1.00 97.81 82 HIS A O 1
ATOM 632 N N . ALA A 1 83 ? 5.024 -12.159 -2.672 1.00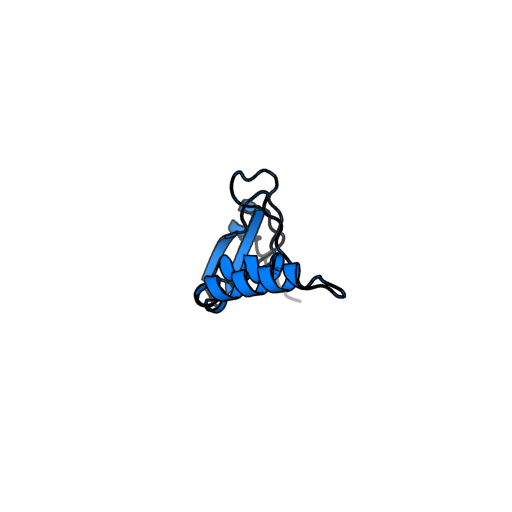 97.88 83 ALA A N 1
ATOM 633 C CA . ALA A 1 83 ? 3.876 -12.919 -3.171 1.00 97.88 83 ALA A CA 1
ATOM 634 C C . ALA A 1 83 ? 3.013 -13.501 -2.041 1.00 97.88 83 ALA A C 1
ATOM 636 O O . ALA A 1 83 ? 1.814 -13.231 -1.968 1.00 97.88 83 ALA A O 1
ATOM 637 N N . ARG A 1 84 ? 3.642 -14.184 -1.071 1.00 98.00 84 ARG A N 1
ATOM 638 C CA . ARG A 1 84 ? 2.958 -14.774 0.097 1.00 98.00 84 ARG A CA 1
ATOM 639 C C . ARG A 1 84 ? 2.162 -13.746 0.907 1.00 98.00 84 ARG A C 1
ATOM 641 O O . ARG A 1 84 ? 1.081 -14.036 1.405 1.00 98.00 84 ARG A O 1
ATOM 648 N N . ASN A 1 85 ? 2.683 -12.529 1.055 1.00 97.56 85 ASN A N 1
ATOM 649 C CA . ASN A 1 85 ? 2.008 -11.473 1.806 1.00 97.56 85 ASN A CA 1
ATOM 650 C C . ASN A 1 85 ? 0.989 -10.708 0.958 1.00 97.56 85 ASN A C 1
ATOM 652 O O . ASN A 1 85 ? 0.037 -10.176 1.524 1.00 97.56 85 ASN A O 1
ATOM 656 N N . ILE A 1 86 ? 1.156 -10.641 -0.362 1.00 98.00 86 ILE A N 1
ATOM 657 C CA . ILE A 1 86 ? 0.148 -10.087 -1.275 1.00 98.00 86 ILE A CA 1
ATOM 658 C C . ILE A 1 86 ? -1.089 -10.995 -1.286 1.00 98.00 86 ILE A C 1
ATOM 660 O O . ILE A 1 86 ? -2.206 -10.497 -1.156 1.00 98.00 86 ILE A O 1
ATOM 664 N N . ALA A 1 87 ? -0.886 -12.317 -1.308 1.00 97.38 87 ALA A N 1
ATOM 665 C CA . ALA A 1 87 ? -1.952 -13.320 -1.283 1.00 97.38 87 ALA A CA 1
ATOM 666 C C . ALA A 1 87 ? -2.844 -13.249 -0.027 1.00 97.38 87 ALA A C 1
ATOM 668 O O . ALA A 1 87 ? -4.028 -13.561 -0.091 1.00 97.38 87 ALA A O 1
ATOM 669 N N . LYS A 1 88 ? -2.330 -12.736 1.104 1.00 95.94 88 LYS A N 1
ATOM 670 C CA . LYS A 1 88 ? -3.127 -12.469 2.325 1.00 95.94 88 LYS A CA 1
ATOM 671 C C . LYS A 1 88 ? -4.210 -11.388 2.133 1.00 95.94 88 LYS A C 1
ATOM 673 O O . LYS A 1 88 ? -5.035 -11.171 3.022 1.00 95.94 88 LYS A O 1
ATOM 678 N N . GLY A 1 89 ? -4.198 -10.671 1.007 1.00 97.31 89 GLY A N 1
ATOM 679 C CA . GLY A 1 89 ? -5.241 -9.732 0.610 1.00 97.31 89 GLY A CA 1
ATOM 680 C C . GLY A 1 89 ? -5.265 -8.433 1.419 1.00 97.31 89 GLY A C 1
ATOM 681 O O . GLY A 1 89 ? -4.266 -7.995 1.990 1.00 97.31 89 GLY A O 1
ATOM 682 N N . LYS A 1 90 ? -6.440 -7.791 1.480 1.00 97.56 90 LYS A N 1
ATOM 683 C CA . LYS A 1 90 ? -6.636 -6.422 2.007 1.00 97.56 90 LYS A CA 1
ATOM 684 C C . LYS A 1 90 ? -6.137 -6.206 3.440 1.00 97.56 90 LYS A C 1
ATOM 686 O O . LYS A 1 90 ? -5.904 -5.066 3.824 1.00 97.56 90 LYS A O 1
ATOM 691 N N . LEU A 1 91 ? -5.964 -7.252 4.244 1.00 97.19 91 LEU A N 1
ATOM 692 C CA . LEU A 1 91 ? -5.448 -7.128 5.612 1.00 97.19 91 LEU A CA 1
ATOM 693 C C . LEU A 1 91 ? -3.908 -7.123 5.692 1.00 97.19 91 LEU A C 1
ATOM 695 O O . LEU A 1 91 ? -3.364 -7.092 6.796 1.00 97.19 91 LEU A O 1
ATOM 699 N N . SER A 1 92 ? -3.212 -7.131 4.550 1.00 98.12 92 SER A N 1
ATOM 700 C CA . SER A 1 92 ? -1.751 -7.131 4.439 1.00 98.12 92 SER A CA 1
ATOM 701 C C . SER A 1 92 ? -1.194 -5.805 3.923 1.00 98.12 92 SER A C 1
ATOM 703 O O . SER A 1 92 ? -1.697 -5.224 2.962 1.00 98.12 92 SER A O 1
ATOM 705 N N . ALA A 1 93 ? -0.087 -5.350 4.514 1.00 98.00 93 ALA A N 1
ATOM 706 C CA . ALA A 1 93 ? 0.645 -4.179 4.034 1.00 98.00 93 ALA A CA 1
ATOM 707 C C . ALA A 1 93 ? 1.246 -4.386 2.634 1.00 98.00 93 ALA A C 1
ATOM 709 O O . ALA A 1 93 ? 1.305 -3.432 1.860 1.00 98.00 93 ALA A O 1
ATOM 710 N N . ALA A 1 94 ? 1.661 -5.613 2.299 1.00 98.12 94 ALA A N 1
ATOM 711 C CA . ALA A 1 94 ? 2.242 -5.919 0.993 1.00 98.12 94 ALA A CA 1
ATOM 712 C C . ALA A 1 94 ? 1.203 -5.819 -0.128 1.00 98.12 94 ALA A C 1
ATOM 714 O O . ALA A 1 94 ? 1.507 -5.260 -1.172 1.00 98.12 94 ALA A O 1
ATOM 715 N N . TYR A 1 95 ? -0.034 -6.262 0.121 1.00 98.38 95 TYR A N 1
ATOM 716 C CA . TYR A 1 95 ? -1.146 -6.102 -0.820 1.00 98.38 95 TYR A CA 1
ATOM 717 C C . TYR A 1 95 ? -1.402 -4.624 -1.153 1.00 98.38 95 TYR A C 1
ATOM 719 O O . TYR A 1 95 ? -1.573 -4.260 -2.312 1.00 98.38 95 TYR A O 1
ATOM 727 N N . TRP A 1 96 ? -1.400 -3.748 -0.144 1.00 98.38 96 TRP A N 1
ATOM 728 C CA . TRP A 1 96 ? -1.606 -2.316 -0.373 1.00 98.38 96 TRP A CA 1
ATOM 729 C C . TRP A 1 96 ? -0.412 -1.643 -1.038 1.00 98.38 96 TRP A C 1
ATOM 731 O O . TRP A 1 96 ? -0.600 -0.771 -1.882 1.00 98.38 96 TRP A O 1
ATOM 741 N N . ALA A 1 97 ? 0.807 -2.047 -0.677 1.00 97.88 97 ALA A N 1
ATOM 742 C CA . ALA A 1 97 ? 2.003 -1.584 -1.361 1.00 97.88 97 ALA A CA 1
ATOM 743 C C . ALA A 1 97 ? 1.978 -1.984 -2.839 1.00 97.88 97 ALA A C 1
ATOM 745 O O . ALA A 1 97 ? 2.239 -1.126 -3.671 1.00 97.88 97 ALA A O 1
ATOM 746 N N . ASP A 1 98 ? 1.612 -3.227 -3.156 1.00 97.75 98 ASP A N 1
ATOM 747 C CA . ASP A 1 98 ? 1.449 -3.705 -4.528 1.00 97.75 98 ASP A CA 1
ATOM 748 C C . ASP A 1 98 ? 0.412 -2.863 -5.276 1.00 97.75 98 ASP A C 1
ATOM 750 O O . ASP A 1 98 ? 0.743 -2.101 -6.175 1.00 97.75 98 ASP A O 1
ATOM 754 N N . LYS A 1 99 ? -0.826 -2.848 -4.774 1.00 96.69 99 LYS A N 1
ATOM 755 C CA . LYS A 1 99 ? -1.945 -2.147 -5.411 1.00 96.69 99 LYS A CA 1
ATOM 756 C C . LYS A 1 99 ? -1.695 -0.656 -5.676 1.00 96.69 99 LYS A C 1
ATOM 758 O O . LYS A 1 99 ? -2.232 -0.119 -6.637 1.00 96.69 99 LYS A O 1
ATOM 763 N N . VAL A 1 100 ? -0.971 0.033 -4.791 1.00 96.25 100 VAL A N 1
ATOM 764 C CA . VAL A 1 100 ? -0.798 1.497 -4.861 1.00 96.25 100 VAL A CA 1
ATOM 765 C C . VAL A 1 100 ? 0.545 1.901 -5.470 1.00 96.25 100 VAL A C 1
ATOM 767 O O . VAL A 1 100 ? 0.644 2.990 -6.028 1.00 96.25 100 VAL A O 1
ATOM 770 N N . LYS A 1 101 ? 1.593 1.080 -5.337 1.00 95.50 101 LYS A N 1
ATOM 771 C CA . LYS A 1 101 ? 2.963 1.460 -5.718 1.00 95.50 101 LYS A CA 1
ATOM 772 C C . LYS A 1 101 ? 3.614 0.536 -6.755 1.00 95.50 101 LYS A C 1
ATOM 774 O O . LYS A 1 101 ? 4.624 0.963 -7.308 1.00 95.50 101 LYS A O 1
ATOM 779 N N . TRP A 1 102 ? 3.121 -0.682 -6.998 1.00 94.56 102 TRP A N 1
ATOM 780 C CA . TRP A 1 102 ? 3.791 -1.680 -7.848 1.00 94.56 102 TRP A CA 1
ATOM 781 C C . TRP A 1 102 ? 2.829 -2.378 -8.818 1.00 94.56 102 TRP A C 1
ATOM 783 O O . TRP A 1 102 ? 2.881 -2.040 -10.012 1.00 94.56 102 TRP A O 1
#

Solvent-accessible surface area (backbone atoms only — not comparable to full-atom values): 6082 Å² total; per-residue (Å²): 138,84,83,76,79,78,76,75,78,73,72,75,56,68,67,35,64,75,70,68,37,95,40,72,68,36,67,44,80,31,87,90,39,89,63,27,34,26,39,28,38,22,62,55,92,95,50,75,46,80,43,69,26,47,55,42,96,62,80,64,37,56,85,57,88,91,63,53,70,66,43,55,47,55,29,50,57,50,48,64,79,36,42,79,44,31,72,63,32,72,85,25,48,47,24,51,30,39,78,74,31,56